Protein AF-A0A6C0E8L3-F1 (afdb_monomer_lite)

Sequence (109 aa):
MDIITRPLHCTDVKRETVYIKDNDTWEKDNEEKKKLNWAVNRIAQLNLNQIQQWQQEFPDSVKNNTPDNEKFTELALAALGGRDMEEIQRYNDKIMKNVLKEVILSREP

Secondary structure (DSSP, 8-state):
--GGGSSEEEEETTTTEEEEEETTEEEE--TT-HHHHHHHHHHHHHHHHHHHHHHHH-GGGGSTTSHHHHHHHHHHHHHHT-SSHHHHHHHHHHHHHHHHHHSB-----

Structure (mmCIF, N/CA/C/O backbone):
data_AF-A0A6C0E8L3-F1
#
_entry.id   AF-A0A6C0E8L3-F1
#
loop_
_atom_site.group_PDB
_atom_site.id
_atom_site.type_symbol
_atom_site.label_atom_id
_atom_site.label_alt_id
_atom_site.label_comp_id
_atom_site.label_asym_id
_atom_site.label_entity_id
_atom_site.label_seq_id
_atom_site.pdbx_PDB_ins_code
_atom_site.Cartn_x
_atom_site.Cartn_y
_atom_site.Cartn_z
_atom_site.occupancy
_atom_site.B_iso_or_equiv
_atom_site.auth_seq_id
_atom_site.auth_comp_id
_atom_site.auth_asym_id
_atom_site.auth_atom_id
_atom_site.pdbx_PDB_model_num
ATOM 1 N N . MET A 1 1 ? -22.835 4.965 -1.789 1.00 61.25 1 MET A N 1
ATOM 2 C CA . MET A 1 1 ? -22.586 3.914 -0.782 1.00 61.25 1 MET A CA 1
ATOM 3 C C . MET A 1 1 ? -22.431 4.606 0.552 1.00 61.25 1 MET A C 1
ATOM 5 O O . MET A 1 1 ? -21.521 5.423 0.688 1.00 61.25 1 MET A O 1
ATOM 9 N N . ASP A 1 2 ? -23.344 4.333 1.475 1.00 78.62 2 ASP A N 1
ATOM 10 C CA . ASP A 1 2 ? -23.384 4.988 2.783 1.00 78.62 2 ASP A CA 1
ATOM 11 C C . ASP A 1 2 ? -22.213 4.518 3.638 1.00 78.62 2 ASP A C 1
ATOM 13 O O . ASP A 1 2 ? -21.795 3.364 3.518 1.00 78.62 2 ASP A O 1
ATOM 17 N N . ILE A 1 3 ? -21.676 5.395 4.493 1.00 75.94 3 ILE A N 1
ATOM 18 C CA . ILE A 1 3 ? -20.481 5.091 5.299 1.00 75.94 3 ILE A CA 1
ATOM 19 C C . ILE A 1 3 ? -20.679 3.776 6.051 1.00 75.94 3 ILE A C 1
ATOM 21 O O . ILE A 1 3 ? -19.851 2.893 5.893 1.00 75.94 3 ILE A O 1
ATOM 25 N N . ILE A 1 4 ? -21.832 3.603 6.708 1.00 81.31 4 ILE A N 1
ATOM 26 C CA . ILE A 1 4 ? -22.206 2.414 7.493 1.00 81.31 4 ILE A CA 1
ATOM 27 C C . ILE A 1 4 ? -22.270 1.097 6.699 1.00 81.31 4 ILE A C 1
ATOM 29 O O . ILE A 1 4 ? -22.317 0.021 7.294 1.00 81.31 4 ILE A O 1
ATOM 33 N N . THR A 1 5 ? -22.307 1.167 5.365 1.00 85.31 5 THR A N 1
ATOM 34 C CA . THR A 1 5 ? -22.342 -0.011 4.481 1.00 85.31 5 THR A CA 1
ATOM 35 C C . THR A 1 5 ? -20.960 -0.412 3.971 1.00 85.31 5 THR A C 1
ATOM 37 O O . THR A 1 5 ? -20.817 -1.492 3.395 1.00 85.31 5 THR A O 1
ATOM 40 N N . ARG A 1 6 ? -19.935 0.432 4.158 1.00 89.81 6 ARG A N 1
ATOM 41 C CA . ARG A 1 6 ? -18.562 0.138 3.727 1.00 89.81 6 ARG A CA 1
ATOM 42 C C . ARG A 1 6 ? -17.990 -0.993 4.587 1.00 89.81 6 ARG A C 1
ATOM 44 O O . ARG A 1 6 ? -18.266 -1.036 5.775 1.00 89.81 6 ARG A O 1
ATOM 51 N N . PRO A 1 7 ? -17.153 -1.891 4.043 1.00 91.81 7 PRO A N 1
ATOM 52 C CA . PRO A 1 7 ? -16.578 -3.010 4.800 1.00 91.81 7 PRO A CA 1
ATOM 53 C C . PRO A 1 7 ? -15.411 -2.602 5.722 1.00 91.81 7 PRO A C 1
ATOM 55 O O . PRO A 1 7 ? -14.701 -3.459 6.241 1.00 91.81 7 PRO A O 1
ATOM 58 N N . LEU A 1 8 ? -15.186 -1.300 5.909 1.00 93.44 8 LEU A N 1
ATOM 59 C CA . LEU A 1 8 ? -14.107 -0.722 6.699 1.00 93.44 8 LEU A CA 1
ATOM 60 C C . LEU A 1 8 ? -14.654 0.504 7.426 1.00 93.44 8 LEU A C 1
ATOM 62 O O . LEU A 1 8 ? -15.173 1.408 6.773 1.00 93.44 8 LEU A O 1
ATOM 66 N N . HIS A 1 9 ? -14.494 0.548 8.746 1.00 93.31 9 HIS A N 1
ATOM 67 C CA . HIS A 1 9 ? -14.905 1.664 9.595 1.00 93.31 9 HIS A CA 1
ATOM 68 C C . HIS A 1 9 ? -13.784 2.082 10.544 1.00 93.31 9 HIS A C 1
ATOM 70 O O . HIS A 1 9 ? -13.016 1.252 11.028 1.00 93.31 9 HIS A O 1
ATOM 76 N N . CYS A 1 10 ? -13.740 3.369 10.876 1.00 92.81 10 CYS A N 1
ATOM 77 C CA . CYS A 1 10 ? -12.909 3.914 11.941 1.00 92.81 10 CYS A CA 1
ATOM 78 C C . CYS A 1 10 ? -13.796 4.542 13.020 1.00 92.81 10 CYS A C 1
ATOM 80 O O . CYS A 1 10 ? -14.704 5.309 12.714 1.00 92.81 10 CYS A O 1
ATOM 82 N N . THR A 1 11 ? -13.547 4.237 14.293 1.00 91.38 11 THR A N 1
ATOM 83 C CA . THR A 1 11 ? -14.318 4.818 15.414 1.00 91.38 11 THR A CA 1
ATOM 84 C C . THR A 1 11 ? -13.531 5.849 16.216 1.00 91.38 11 THR A C 1
ATOM 86 O O . THR A 1 11 ? -14.115 6.620 16.969 1.00 91.38 11 THR A O 1
ATOM 89 N N . ASP A 1 12 ? -12.205 5.848 16.088 1.00 88.62 12 ASP A N 1
ATOM 90 C CA . ASP A 1 12 ? -11.310 6.814 16.724 1.00 88.62 12 ASP A CA 1
ATOM 91 C C . ASP A 1 12 ? -10.074 6.988 15.839 1.00 88.62 12 ASP A C 1
ATOM 93 O O . ASP A 1 12 ? -9.211 6.112 15.791 1.00 88.62 12 ASP A O 1
ATOM 97 N N . VAL A 1 13 ? -9.991 8.118 15.133 1.00 87.56 13 VAL A N 1
ATOM 98 C CA . VAL A 1 13 ? -8.861 8.428 14.243 1.00 87.56 13 VAL A CA 1
ATOM 99 C C . VAL A 1 13 ? -7.582 8.713 15.033 1.00 87.56 13 VAL A C 1
ATOM 101 O O . VAL A 1 13 ? -6.501 8.403 14.547 1.00 87.56 13 VAL A O 1
ATOM 104 N N . LYS A 1 14 ? -7.668 9.251 16.261 1.00 86.25 14 LYS A N 1
ATOM 105 C CA . LYS A 1 14 ? -6.476 9.539 17.083 1.00 86.25 14 LYS A CA 1
ATOM 106 C C . LYS A 1 14 ? -5.802 8.258 17.558 1.00 86.25 14 LYS A C 1
ATOM 108 O O . LYS A 1 14 ? -4.583 8.218 17.670 1.00 86.25 14 LYS A O 1
ATOM 113 N N . ARG A 1 15 ? -6.602 7.233 17.859 1.00 88.00 15 ARG A N 1
ATOM 114 C CA . ARG A 1 15 ? -6.129 5.896 18.253 1.00 88.00 15 ARG A CA 1
ATOM 115 C C . ARG A 1 15 ? -6.090 4.909 17.090 1.00 88.00 15 ARG A C 1
ATOM 117 O O . ARG A 1 15 ? -5.864 3.727 17.324 1.00 88.00 15 ARG A O 1
ATOM 124 N N . GLU A 1 16 ? -6.385 5.377 15.878 1.00 89.94 16 GLU A N 1
ATOM 125 C CA . GLU A 1 16 ? -6.490 4.578 14.655 1.00 89.94 16 GLU A CA 1
ATOM 126 C C . GLU A 1 16 ? -7.265 3.265 14.864 1.00 89.94 16 GLU A C 1
ATOM 128 O O . GLU A 1 16 ? -6.848 2.187 14.443 1.00 89.94 16 GLU A O 1
ATOM 133 N N . THR A 1 17 ? -8.392 3.347 15.577 1.00 92.19 17 THR A N 1
ATOM 134 C CA . THR A 1 17 ? -9.227 2.182 15.876 1.00 92.19 17 THR A CA 1
ATOM 135 C C . THR A 1 17 ? -10.069 1.839 14.657 1.00 92.19 17 THR A C 1
ATOM 137 O O . THR A 1 17 ? -10.990 2.583 14.307 1.00 92.19 17 THR A O 1
ATOM 140 N N . VAL A 1 18 ? -9.737 0.711 14.032 1.00 94.19 18 VAL A N 1
ATOM 141 C CA . VAL A 1 18 ? -10.318 0.235 12.775 1.00 94.19 18 VAL A CA 1
ATOM 142 C C . VAL A 1 18 ? -11.112 -1.044 13.000 1.00 94.19 18 VAL A C 1
ATOM 144 O O . VAL A 1 18 ? -10.672 -1.939 13.720 1.00 94.19 18 VAL A O 1
ATOM 147 N N . TYR A 1 19 ? -12.262 -1.132 12.340 1.00 94.50 19 TYR A N 1
ATOM 148 C CA . TYR A 1 19 ? -13.060 -2.342 12.217 1.00 94.50 19 TYR A CA 1
ATOM 149 C C . TYR A 1 19 ? -13.188 -2.719 10.745 1.00 94.50 19 TYR A C 1
ATOM 151 O O . TYR A 1 19 ? -13.436 -1.858 9.898 1.00 94.50 19 TYR A O 1
ATOM 159 N N . ILE A 1 20 ? -13.029 -4.004 10.447 1.00 93.94 20 ILE A N 1
ATOM 160 C CA . ILE A 1 20 ? -13.134 -4.571 9.102 1.00 93.94 20 ILE A CA 1
ATOM 161 C C . ILE A 1 20 ? -14.229 -5.630 9.128 1.00 93.94 20 ILE A C 1
ATOM 163 O O . ILE A 1 20 ? -14.280 -6.449 10.048 1.00 93.94 20 ILE A O 1
ATOM 167 N N . LYS 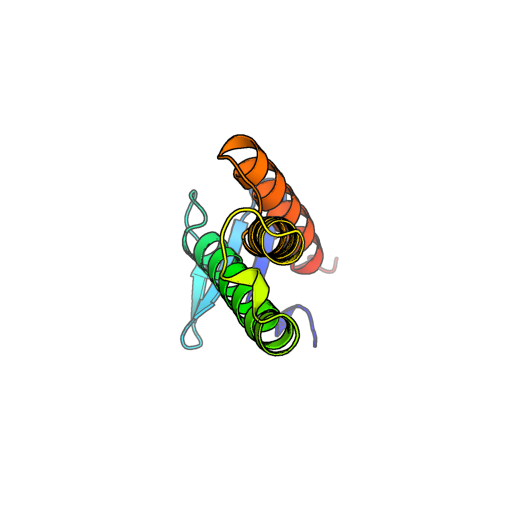A 1 21 ? -15.117 -5.591 8.135 1.00 93.19 21 LYS A N 1
ATOM 168 C CA . LYS A 1 21 ? -16.168 -6.589 7.960 1.00 93.19 21 LYS A CA 1
ATOM 169 C C . LYS A 1 21 ? -15.619 -7.756 7.138 1.00 93.19 21 LYS A C 1
ATOM 171 O O . LYS A 1 21 ? -15.241 -7.567 5.985 1.00 93.19 21 LYS A O 1
ATOM 176 N N . ASP A 1 22 ? -15.599 -8.943 7.728 1.00 88.25 22 ASP A N 1
ATOM 177 C CA . ASP A 1 22 ? -15.106 -10.189 7.137 1.00 88.25 22 ASP A CA 1
ATOM 178 C C . ASP A 1 22 ? -16.121 -11.307 7.417 1.00 88.25 22 ASP A C 1
ATOM 180 O O . ASP A 1 22 ? -16.577 -11.458 8.549 1.00 88.25 22 ASP A O 1
ATOM 184 N N . ASN A 1 23 ? -16.546 -12.041 6.383 1.00 89.44 23 ASN A N 1
ATOM 185 C CA . ASN A 1 23 ? -17.606 -13.063 6.469 1.00 89.44 23 ASN A CA 1
ATOM 186 C C . ASN A 1 23 ? -18.843 -12.610 7.273 1.00 89.44 23 ASN A C 1
ATOM 188 O O . ASN A 1 23 ? -19.262 -13.245 8.239 1.00 89.44 23 ASN A O 1
ATOM 192 N N . ASP A 1 24 ? -19.386 -11.450 6.902 1.00 87.88 24 ASP A N 1
ATOM 193 C CA . ASP A 1 24 ? -20.516 -10.788 7.566 1.00 87.88 24 ASP A CA 1
ATOM 194 C C . ASP A 1 24 ? -20.339 -10.405 9.044 1.00 87.88 24 ASP A C 1
ATOM 196 O O . ASP A 1 24 ? -21.263 -9.875 9.664 1.00 87.88 24 ASP A O 1
ATOM 200 N N . THR A 1 25 ? -19.127 -10.543 9.576 1.00 92.50 25 THR A N 1
ATOM 201 C CA . THR A 1 25 ? -18.790 -10.241 10.967 1.00 92.50 25 THR A CA 1
ATOM 202 C C . THR A 1 25 ? -17.842 -9.050 11.037 1.00 92.50 25 THR A C 1
ATOM 204 O O . THR A 1 25 ? -16.917 -8.915 10.241 1.00 92.50 25 THR A O 1
ATOM 207 N N . TRP A 1 26 ? -18.078 -8.148 11.988 1.00 93.75 26 TRP A N 1
ATOM 208 C CA . TRP A 1 26 ? -17.169 -7.041 12.265 1.00 93.75 26 TRP A CA 1
ATOM 209 C C . TRP A 1 26 ? -16.069 -7.478 13.219 1.00 93.75 26 TRP A C 1
ATOM 211 O O . TRP A 1 26 ? -16.343 -7.920 14.333 1.00 93.75 26 TRP A O 1
ATOM 221 N N . GLU A 1 27 ? -14.826 -7.269 12.811 1.00 94.62 27 GLU A N 1
ATOM 222 C CA . GLU A 1 27 ? -13.658 -7.538 13.637 1.00 94.62 27 GLU A CA 1
ATOM 223 C C . GLU A 1 27 ? -12.829 -6.271 13.803 1.00 94.62 27 GLU A C 1
ATOM 225 O O . GLU A 1 27 ? -12.598 -5.526 12.849 1.00 94.62 27 GLU A O 1
ATOM 230 N N . LYS A 1 28 ? -12.373 -6.024 15.031 1.00 95.00 28 LYS A N 1
ATOM 231 C CA . LYS A 1 28 ? -11.413 -4.958 15.307 1.00 95.00 28 LYS A CA 1
ATOM 232 C C . LYS A 1 28 ? -10.044 -5.385 14.774 1.00 95.00 28 LYS A C 1
ATOM 234 O O . LYS A 1 28 ? -9.584 -6.478 15.101 1.00 95.00 28 LYS A O 1
ATOM 239 N N . ASP A 1 29 ? -9.392 -4.530 13.991 1.00 94.88 29 ASP A N 1
ATOM 240 C CA . ASP A 1 29 ? -8.015 -4.789 13.562 1.00 94.88 29 ASP A CA 1
ATOM 241 C C . ASP A 1 29 ? -7.051 -4.693 14.760 1.00 94.88 29 ASP A C 1
ATOM 243 O O . ASP A 1 29 ? -7.351 -4.068 15.786 1.00 94.88 29 ASP A O 1
ATOM 247 N N . ASN A 1 30 ? -5.895 -5.341 14.655 1.00 93.50 30 ASN A N 1
ATOM 248 C CA . ASN A 1 30 ? -4.905 -5.340 15.729 1.00 93.50 30 ASN A CA 1
ATOM 249 C C . ASN A 1 30 ? -4.070 -4.045 15.746 1.00 93.50 30 ASN A C 1
ATOM 251 O O . ASN A 1 30 ? -4.185 -3.195 14.865 1.00 93.50 30 ASN A O 1
ATOM 255 N N . GLU A 1 31 ? -3.213 -3.885 16.758 1.00 89.44 31 GLU A N 1
ATOM 256 C CA . GLU A 1 31 ? -2.371 -2.685 16.908 1.00 89.44 31 GLU A CA 1
ATOM 257 C C . GLU A 1 31 ? -1.430 -2.472 15.709 1.00 89.44 31 GLU A C 1
ATOM 259 O O . GLU A 1 31 ? -1.228 -1.340 15.266 1.00 89.44 31 GLU A O 1
ATOM 264 N N . GLU A 1 32 ? -0.942 -3.573 15.128 1.00 89.00 32 GLU A N 1
ATOM 265 C CA . GLU A 1 32 ? -0.114 -3.613 13.913 1.00 89.00 32 GLU A CA 1
ATOM 266 C C . GLU A 1 32 ? -0.916 -3.431 12.608 1.00 89.00 32 GLU A C 1
ATOM 268 O O . GLU A 1 32 ? -0.335 -3.424 11.522 1.00 89.00 32 GLU A O 1
ATOM 273 N N . LYS A 1 33 ? -2.246 -3.306 12.691 1.00 90.88 33 LYS A N 1
ATOM 274 C CA . LYS A 1 33 ? -3.178 -3.126 11.567 1.00 90.88 33 LYS A CA 1
ATOM 275 C C . LYS A 1 33 ? -2.992 -4.148 10.447 1.00 90.88 33 LYS A C 1
ATOM 277 O O . LYS A 1 33 ? -2.960 -3.806 9.262 1.00 90.88 33 LYS A O 1
ATOM 282 N N . LYS A 1 34 ? -2.799 -5.419 10.814 1.00 91.50 34 LYS A N 1
ATOM 283 C CA . LYS A 1 34 ? -2.438 -6.489 9.868 1.00 91.50 34 LYS A CA 1
ATOM 284 C C . LYS A 1 34 ? -3.449 -6.625 8.735 1.00 91.50 34 LYS A C 1
ATOM 286 O O . LYS A 1 34 ? -3.034 -6.793 7.589 1.00 91.50 34 LYS A O 1
ATOM 291 N N . LYS A 1 35 ? -4.751 -6.557 9.030 1.00 92.38 35 LYS A N 1
ATOM 292 C CA . LYS A 1 35 ? -5.789 -6.739 8.005 1.00 92.38 35 LYS A CA 1
ATOM 293 C C . LYS A 1 35 ? -5.848 -5.545 7.053 1.00 92.38 35 LYS A C 1
ATOM 295 O O . LYS A 1 35 ? -5.935 -5.737 5.840 1.00 92.38 35 LYS A O 1
ATOM 300 N N . LEU A 1 36 ? -5.738 -4.325 7.573 1.00 91.88 36 LEU A N 1
ATOM 301 C CA . LEU A 1 36 ? -5.710 -3.130 6.736 1.00 91.88 36 LEU A CA 1
ATOM 302 C C . LEU A 1 36 ? -4.444 -3.061 5.870 1.00 91.88 36 LEU A C 1
ATOM 304 O O . LEU A 1 36 ? -4.546 -2.830 4.667 1.00 91.88 36 LEU A O 1
ATOM 308 N N . ASN A 1 37 ? -3.273 -3.358 6.438 1.00 91.00 37 ASN A N 1
ATOM 309 C CA . ASN A 1 37 ? -2.016 -3.435 5.687 1.00 91.00 37 ASN A CA 1
ATOM 310 C C . ASN A 1 37 ? -2.073 -4.505 4.588 1.00 91.00 37 ASN A C 1
ATOM 312 O O . ASN A 1 37 ? -1.614 -4.279 3.468 1.00 91.00 37 ASN A O 1
ATOM 316 N N . TRP A 1 38 ? -2.693 -5.654 4.868 1.00 92.12 38 TRP A N 1
ATOM 317 C CA . TRP A 1 38 ? -2.943 -6.673 3.851 1.00 92.12 38 TRP A CA 1
ATOM 318 C C . TRP A 1 38 ? -3.827 -6.148 2.712 1.00 92.12 38 TRP A C 1
ATOM 320 O O . TRP A 1 38 ?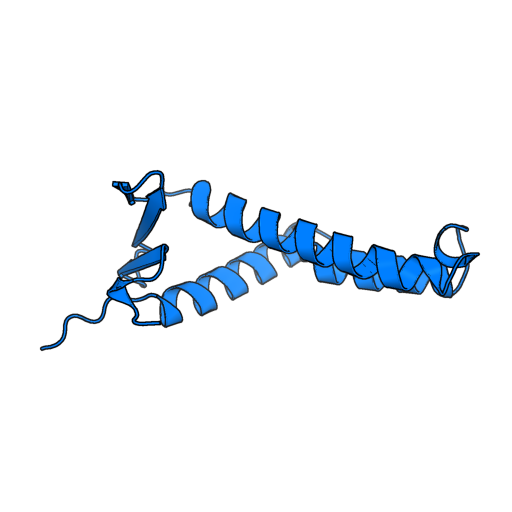 -3.503 -6.363 1.544 1.00 92.12 38 TRP A O 1
ATOM 330 N N . ALA A 1 39 ? -4.902 -5.417 3.026 1.00 92.56 39 ALA A N 1
ATOM 331 C CA . ALA A 1 39 ? -5.784 -4.835 2.017 1.00 92.56 39 ALA A CA 1
ATOM 332 C C . ALA A 1 39 ? -5.056 -3.793 1.149 1.00 92.56 39 ALA A C 1
ATOM 334 O O . ALA A 1 39 ? -5.172 -3.837 -0.075 1.00 92.56 39 ALA A O 1
ATOM 335 N N . VAL A 1 40 ? -4.252 -2.910 1.754 1.00 92.69 40 VAL A N 1
ATOM 336 C CA . VAL A 1 40 ? -3.421 -1.932 1.025 1.00 92.69 40 VAL A CA 1
ATOM 337 C C . VAL A 1 40 ? -2.453 -2.646 0.078 1.00 92.69 40 VAL A C 1
ATOM 339 O O . VAL A 1 40 ? -2.428 -2.345 -1.117 1.00 92.69 40 VAL A O 1
ATOM 342 N N . ASN A 1 41 ? -1.738 -3.662 0.570 1.00 92.88 41 ASN A N 1
ATOM 343 C CA . ASN A 1 41 ? -0.834 -4.468 -0.252 1.00 92.88 41 ASN A CA 1
ATOM 344 C C . ASN A 1 41 ? -1.572 -5.188 -1.385 1.00 92.88 41 ASN A C 1
ATOM 346 O O . ASN A 1 41 ? -1.065 -5.275 -2.503 1.00 92.88 41 ASN A O 1
ATOM 350 N N . ARG A 1 42 ? -2.792 -5.679 -1.138 1.00 94.94 42 ARG A N 1
ATOM 351 C CA . ARG A 1 42 ? -3.610 -6.310 -2.177 1.00 94.94 42 ARG A CA 1
ATOM 352 C C . ARG A 1 42 ? -3.954 -5.328 -3.295 1.00 94.94 42 ARG A C 1
ATOM 354 O O . ARG A 1 42 ? -3.861 -5.709 -4.461 1.00 94.94 42 ARG A O 1
ATOM 361 N N . ILE A 1 43 ? -4.308 -4.086 -2.963 1.00 94.69 43 ILE A N 1
ATOM 362 C CA . ILE A 1 43 ? -4.548 -3.032 -3.959 1.00 94.69 43 ILE A CA 1
ATOM 363 C C . ILE A 1 43 ? -3.266 -2.704 -4.734 1.00 94.69 43 ILE A C 1
ATOM 365 O O . ILE A 1 43 ? -3.318 -2.607 -5.957 1.00 94.69 43 ILE A O 1
ATOM 369 N N . ALA A 1 44 ? -2.111 -2.623 -4.070 1.00 94.50 44 ALA A N 1
ATOM 370 C CA . ALA A 1 44 ? -0.825 -2.396 -4.735 1.00 94.50 44 ALA A CA 1
ATOM 371 C C . ALA A 1 44 ? -0.503 -3.484 -5.784 1.00 94.50 44 ALA A C 1
ATOM 373 O O . ALA A 1 44 ? -0.110 -3.179 -6.910 1.00 94.50 44 ALA A O 1
ATOM 374 N N . GLN A 1 45 ? -0.768 -4.757 -5.467 1.00 95.12 45 GLN A N 1
ATOM 375 C CA . GLN A 1 45 ? -0.623 -5.859 -6.430 1.00 95.12 45 GLN A CA 1
ATOM 376 C C . GLN A 1 45 ? -1.601 -5.745 -7.610 1.00 95.12 45 GLN A C 1
ATOM 378 O O . GLN A 1 45 ? -1.234 -6.016 -8.752 1.00 95.12 45 GLN A O 1
ATOM 383 N N . LEU A 1 46 ? -2.844 -5.315 -7.365 1.00 95.69 46 LEU A N 1
ATOM 384 C CA . LEU A 1 46 ? -3.809 -5.067 -8.442 1.00 95.69 46 LEU A CA 1
ATOM 385 C C . LEU A 1 46 ? -3.382 -3.891 -9.333 1.00 95.69 46 LEU A C 1
ATOM 387 O O . LEU A 1 46 ? -3.582 -3.948 -10.544 1.00 95.69 46 LEU A O 1
ATOM 391 N N . ASN A 1 47 ? -2.752 -2.860 -8.767 1.00 94.75 47 ASN A N 1
ATOM 392 C CA . ASN A 1 47 ? -2.167 -1.763 -9.537 1.00 94.75 47 ASN A CA 1
ATOM 393 C C . ASN A 1 47 ? -1.014 -2.251 -10.421 1.00 94.75 47 ASN A C 1
ATOM 395 O O . ASN A 1 47 ? -0.969 -1.901 -11.597 1.00 94.75 47 ASN A O 1
ATOM 399 N N . LEU A 1 48 ? -0.133 -3.111 -9.901 1.00 94.56 48 LEU A N 1
ATOM 400 C CA . LEU A 1 48 ? 0.939 -3.704 -10.701 1.00 94.56 48 LEU A CA 1
ATOM 401 C C . LEU A 1 48 ? 0.385 -4.536 -11.867 1.00 94.56 48 LEU A C 1
ATOM 403 O O . LEU A 1 48 ? 0.878 -4.433 -12.988 1.00 94.56 48 LEU A O 1
ATOM 407 N N . ASN A 1 49 ? -0.675 -5.314 -11.635 1.00 93.81 49 ASN A N 1
ATOM 408 C CA . ASN A 1 49 ? -1.313 -6.100 -12.694 1.00 93.81 49 ASN A CA 1
ATOM 409 C C . ASN A 1 49 ? -1.864 -5.224 -13.830 1.00 93.81 49 ASN A C 1
ATOM 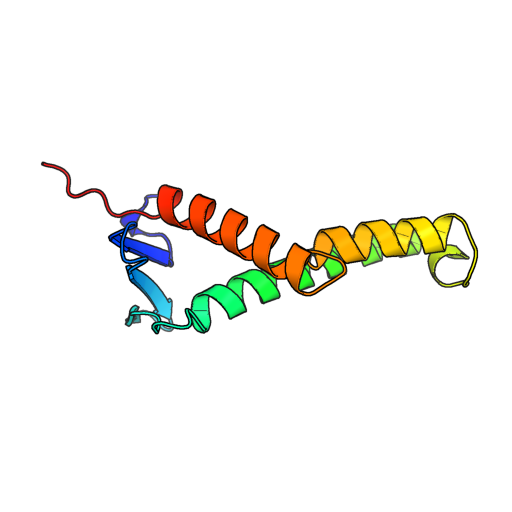411 O O . ASN A 1 49 ? -1.842 -5.645 -14.982 1.00 93.81 49 ASN A O 1
ATOM 415 N N . GLN A 1 50 ? -2.317 -4.000 -13.542 1.00 92.75 50 GLN A N 1
ATOM 416 C CA . GLN A 1 50 ? -2.762 -3.071 -14.588 1.00 92.75 50 GLN A CA 1
ATOM 417 C C . GLN A 1 50 ? -1.604 -2.632 -15.502 1.00 92.75 50 GLN A C 1
ATOM 419 O O . GLN A 1 50 ? -1.813 -2.438 -16.697 1.00 92.75 50 GLN A O 1
ATOM 424 N N . ILE A 1 51 ? -0.370 -2.565 -14.989 1.00 93.75 51 ILE A N 1
ATOM 425 C CA . ILE A 1 51 ? 0.825 -2.227 -15.786 1.00 93.75 51 ILE A CA 1
ATOM 426 C C . ILE A 1 51 ? 1.146 -3.331 -16.807 1.00 93.75 51 ILE A C 1
ATOM 428 O O . ILE A 1 51 ? 1.723 -3.049 -17.855 1.00 93.75 51 ILE A O 1
ATOM 432 N N . GLN A 1 52 ? 0.727 -4.578 -16.572 1.00 87.88 52 GLN A N 1
ATOM 433 C CA . GLN A 1 52 ? 0.958 -5.672 -17.525 1.00 87.88 52 GLN A CA 1
ATOM 434 C C . GLN A 1 52 ? 0.312 -5.409 -18.890 1.00 87.88 52 GLN A C 1
ATOM 436 O O . GLN A 1 52 ? 0.845 -5.851 -19.902 1.00 87.88 52 GLN A O 1
ATOM 441 N N . GLN A 1 53 ? -0.809 -4.680 -18.937 1.00 90.31 53 GLN A N 1
ATOM 442 C CA . GLN A 1 53 ? -1.430 -4.282 -20.205 1.00 90.31 53 GLN A CA 1
ATOM 443 C C . GLN A 1 53 ? -0.520 -3.327 -20.979 1.00 90.31 53 GLN A C 1
ATOM 445 O O . GLN A 1 53 ? -0.267 -3.543 -22.159 1.00 90.31 53 GLN A O 1
ATOM 450 N N . TRP A 1 54 ? 0.060 -2.344 -20.286 1.00 93.44 54 TRP A N 1
ATOM 451 C CA . TRP A 1 54 ? 1.050 -1.441 -20.868 1.00 93.44 54 TRP A CA 1
ATOM 452 C C . TRP A 1 54 ? 2.277 -2.209 -21.391 1.00 93.44 54 TRP A C 1
ATOM 454 O O . TRP A 1 54 ? 2.716 -1.968 -22.508 1.00 93.44 54 TRP A O 1
ATOM 464 N N . GLN A 1 55 ? 2.784 -3.216 -20.670 1.00 92.19 55 GLN A N 1
ATOM 465 C CA . GLN A 1 55 ? 3.932 -4.012 -21.143 1.00 92.19 55 GLN A CA 1
ATOM 466 C C . GLN A 1 55 ? 3.684 -4.754 -22.468 1.00 92.19 55 GLN A C 1
ATOM 468 O O . GLN A 1 55 ? 4.643 -5.037 -23.184 1.00 92.19 55 GLN A O 1
ATOM 473 N N . GLN A 1 56 ? 2.431 -5.074 -22.810 1.00 92.75 56 GLN A N 1
ATOM 474 C CA . GLN A 1 56 ? 2.105 -5.715 -24.092 1.00 92.75 56 GLN A CA 1
ATOM 475 C C . GLN A 1 56 ? 2.315 -4.767 -25.279 1.00 92.75 56 GLN A C 1
ATOM 477 O O . GLN A 1 56 ? 2.678 -5.219 -26.363 1.00 92.75 56 GLN A O 1
ATOM 482 N N . GLU A 1 57 ? 2.118 -3.464 -25.071 1.00 95.38 57 GLU A N 1
ATOM 483 C CA . GLU A 1 57 ? 2.354 -2.424 -26.078 1.00 95.38 57 GLU A CA 1
ATOM 484 C C . GLU A 1 57 ? 3.844 -2.050 -26.185 1.00 95.38 57 GLU A C 1
ATOM 486 O O . GLU A 1 57 ? 4.296 -1.620 -27.245 1.00 95.38 57 GLU A O 1
ATOM 491 N N . PHE A 1 58 ? 4.619 -2.273 -25.117 1.00 95.38 58 PHE A N 1
ATOM 492 C CA . PHE A 1 58 ? 6.044 -1.939 -25.011 1.00 95.38 58 PHE A CA 1
ATOM 493 C C . PHE A 1 58 ? 6.886 -3.194 -24.716 1.00 95.38 58 PHE A C 1
ATOM 495 O O . PHE A 1 58 ? 7.364 -3.378 -23.590 1.00 95.38 58 PHE A O 1
ATOM 502 N N . PRO A 1 59 ? 7.096 -4.089 -25.702 1.00 93.81 59 PRO A N 1
ATOM 503 C CA . PRO A 1 59 ? 7.764 -5.373 -25.481 1.00 93.81 59 PRO A CA 1
ATOM 504 C C . PRO A 1 59 ? 9.239 -5.236 -25.082 1.00 93.81 59 PRO A C 1
ATOM 506 O O . PRO A 1 59 ? 9.794 -6.156 -24.487 1.00 93.81 59 PRO A O 1
ATOM 509 N N . ASP A 1 60 ? 9.883 -4.098 -25.354 1.00 96.56 60 ASP A N 1
ATOM 510 C CA . ASP A 1 60 ? 11.258 -3.831 -24.919 1.00 96.56 60 ASP A CA 1
ATOM 511 C C . ASP A 1 60 ? 11.361 -3.522 -23.417 1.00 96.56 60 ASP A C 1
ATOM 513 O O . ASP A 1 60 ? 12.466 -3.538 -22.871 1.00 96.56 60 ASP A O 1
ATOM 517 N N . SER A 1 61 ? 10.230 -3.352 -22.719 1.00 95.75 61 SER A N 1
ATOM 518 C CA . SER A 1 61 ? 10.181 -3.151 -21.264 1.00 95.75 61 SER A CA 1
ATOM 519 C C . SER A 1 61 ? 10.723 -4.330 -20.450 1.00 95.75 61 SER A C 1
ATOM 521 O O . SER A 1 61 ? 11.115 -4.153 -19.296 1.00 95.75 61 SER A O 1
ATOM 523 N N . VAL A 1 62 ? 10.791 -5.530 -21.037 1.00 93.69 62 VAL A N 1
ATOM 524 C CA . VAL A 1 62 ? 11.371 -6.726 -20.395 1.00 93.69 62 VAL A CA 1
ATOM 525 C C . VAL A 1 62 ? 12.882 -6.848 -20.613 1.00 93.69 62 VAL A C 1
ATOM 527 O O . VAL A 1 62 ? 13.530 -7.687 -19.988 1.00 93.69 62 VAL A O 1
ATOM 530 N N . LYS A 1 63 ? 13.453 -6.047 -21.520 1.00 95.81 63 LYS A N 1
ATOM 531 C CA . LYS A 1 63 ? 14.887 -6.053 -21.818 1.00 95.81 63 LYS A CA 1
ATOM 532 C C . LYS A 1 63 ? 15.582 -5.051 -20.908 1.00 95.81 63 LYS A C 1
ATOM 534 O O . LYS A 1 63 ? 15.246 -3.876 -20.911 1.00 95.81 63 LYS A O 1
ATOM 539 N N . ASN A 1 64 ? 16.579 -5.502 -20.157 1.00 93.88 64 ASN A N 1
ATOM 540 C CA . ASN A 1 64 ? 17.332 -4.620 -19.267 1.00 93.88 64 ASN A CA 1
ATOM 541 C C . ASN A 1 64 ? 18.004 -3.472 -20.038 1.00 93.88 64 ASN A C 1
ATOM 543 O O . ASN A 1 64 ? 18.487 -3.672 -21.155 1.00 93.88 64 ASN A O 1
ATOM 547 N N . ASN A 1 65 ? 18.120 -2.311 -19.386 1.00 94.25 65 ASN A N 1
ATOM 548 C CA . ASN A 1 65 ? 18.798 -1.114 -19.904 1.00 94.25 65 ASN A CA 1
ATOM 549 C C . ASN A 1 65 ? 18.163 -0.527 -21.180 1.00 94.25 65 ASN A C 1
ATOM 551 O O . ASN A 1 65 ? 18.861 0.048 -22.017 1.00 94.25 65 ASN A O 1
ATOM 555 N N . THR A 1 66 ? 16.850 -0.683 -21.350 1.00 96.94 66 THR A N 1
ATOM 556 C CA . THR A 1 66 ? 16.070 0.048 -22.357 1.00 96.94 66 THR A CA 1
ATOM 557 C C . THR A 1 66 ? 15.275 1.176 -21.689 1.00 96.94 66 THR A C 1
ATOM 559 O O . THR A 1 66 ? 14.909 1.048 -20.517 1.00 96.94 66 THR A O 1
ATOM 562 N N . PRO A 1 67 ? 14.931 2.253 -22.420 1.00 96.62 67 PRO A N 1
ATOM 563 C CA . PRO A 1 67 ? 14.041 3.294 -21.901 1.00 96.62 67 PRO A CA 1
ATOM 564 C C . PRO A 1 67 ? 12.687 2.743 -21.424 1.00 96.62 67 PRO A C 1
ATOM 566 O O . PRO A 1 67 ? 12.153 3.184 -20.408 1.00 96.62 67 PRO A O 1
ATOM 569 N N . ASP A 1 68 ? 12.154 1.731 -22.112 1.00 96.50 68 ASP A N 1
ATOM 570 C CA . ASP A 1 68 ? 10.896 1.080 -21.737 1.00 96.50 68 ASP A CA 1
ATOM 571 C C . ASP A 1 68 ? 11.027 0.291 -20.426 1.00 96.50 68 ASP A C 1
ATOM 573 O O . ASP A 1 68 ? 10.089 0.237 -19.630 1.00 96.50 68 ASP A O 1
ATOM 577 N N . ASN A 1 69 ? 12.187 -0.317 -20.164 1.00 96.38 69 ASN A N 1
ATOM 578 C CA . ASN A 1 69 ? 12.445 -1.041 -18.920 1.00 96.38 69 ASN A CA 1
ATOM 579 C C . ASN A 1 69 ? 12.647 -0.095 -17.734 1.00 96.38 69 ASN A C 1
ATOM 581 O O . ASN A 1 69 ? 12.122 -0.346 -16.643 1.00 96.38 69 ASN A O 1
ATOM 585 N N . GLU A 1 70 ? 13.341 1.021 -17.952 1.00 95.88 70 GLU A N 1
ATOM 586 C CA . GLU A 1 70 ? 13.422 2.106 -16.972 1.00 95.88 70 GLU A CA 1
ATOM 587 C C . GLU A 1 70 ? 12.018 2.622 -16.648 1.00 95.88 70 GLU A C 1
ATOM 589 O O . GLU A 1 70 ? 11.639 2.705 -15.475 1.00 95.88 70 GLU A O 1
ATOM 594 N N . LYS A 1 71 ? 11.190 2.846 -17.678 1.00 95.94 71 LYS A N 1
ATOM 595 C CA . LYS A 1 71 ? 9.818 3.310 -17.483 1.00 95.94 71 LYS A CA 1
ATOM 596 C C . LYS A 1 71 ? 8.946 2.299 -16.747 1.00 95.94 71 LYS A C 1
ATOM 598 O O . LYS A 1 71 ? 8.193 2.678 -15.849 1.00 95.94 71 LYS A O 1
ATOM 603 N N . PHE A 1 72 ? 9.059 1.018 -17.089 1.00 95.75 72 PHE A N 1
ATOM 604 C CA . PHE A 1 72 ? 8.372 -0.052 -16.373 1.00 95.75 72 PHE A CA 1
ATOM 605 C C . PHE A 1 72 ? 8.752 -0.065 -14.894 1.00 95.75 72 PHE A C 1
ATOM 607 O O . PHE A 1 72 ? 7.877 -0.170 -14.036 1.00 95.75 72 PHE A O 1
ATOM 614 N N . THR A 1 73 ? 10.043 0.084 -14.596 1.00 94.12 73 THR A N 1
ATOM 615 C CA . THR A 1 73 ? 10.549 0.103 -13.222 1.00 94.12 73 THR A CA 1
ATOM 616 C C . THR A 1 73 ? 9.946 1.264 -12.435 1.00 94.12 73 THR A C 1
ATOM 618 O O . THR A 1 73 ? 9.450 1.049 -11.331 1.00 94.12 73 THR A O 1
ATOM 621 N N . GLU A 1 74 ? 9.899 2.473 -13.004 1.00 93.81 74 GLU A N 1
ATOM 622 C CA . GLU A 1 74 ? 9.230 3.621 -12.374 1.00 93.81 74 GLU A CA 1
ATOM 623 C C . GLU A 1 74 ? 7.749 3.346 -12.076 1.00 93.81 74 GLU A C 1
ATOM 625 O O . GLU A 1 74 ? 7.276 3.600 -10.966 1.00 93.81 74 GLU A O 1
ATOM 630 N N . LEU A 1 75 ? 7.014 2.815 -13.060 1.00 94.25 75 LEU A N 1
ATOM 631 C CA . LEU A 1 75 ? 5.589 2.511 -12.921 1.00 94.25 75 LEU A CA 1
ATOM 632 C C . LEU A 1 75 ? 5.353 1.434 -11.855 1.00 94.25 75 LEU A C 1
ATOM 634 O O . LEU A 1 75 ? 4.467 1.585 -11.013 1.00 94.25 75 LEU A O 1
ATOM 638 N N . ALA A 1 76 ? 6.156 0.370 -11.863 1.00 94.19 76 ALA A N 1
ATOM 639 C CA . ALA A 1 76 ? 6.057 -0.723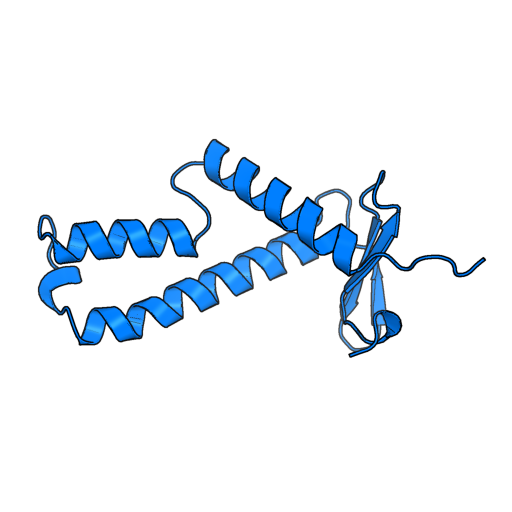 -10.906 1.00 94.19 76 ALA A CA 1
ATOM 640 C C . ALA A 1 76 ? 6.339 -0.242 -9.476 1.00 94.19 76 ALA A C 1
ATOM 642 O O . ALA A 1 76 ? 5.579 -0.568 -8.565 1.00 94.19 76 ALA A O 1
ATOM 643 N N . LEU A 1 77 ? 7.370 0.586 -9.281 1.00 93.56 77 LEU A N 1
ATOM 644 C CA . LEU A 1 77 ? 7.679 1.191 -7.982 1.00 93.56 77 LEU A CA 1
ATOM 645 C C . LEU A 1 77 ? 6.536 2.082 -7.481 1.00 93.56 77 LEU A C 1
ATOM 647 O O . LEU A 1 77 ? 6.158 2.003 -6.310 1.00 93.56 77 LEU A O 1
ATOM 651 N N . ALA A 1 78 ? 5.938 2.886 -8.364 1.00 91.50 78 ALA A N 1
ATOM 652 C CA . ALA A 1 78 ? 4.786 3.713 -8.018 1.00 91.50 78 ALA A CA 1
ATOM 653 C C . ALA A 1 78 ? 3.552 2.869 -7.645 1.00 91.50 78 ALA A C 1
ATOM 655 O O . ALA A 1 78 ? 2.851 3.195 -6.687 1.00 91.50 78 ALA A O 1
ATOM 656 N N . ALA A 1 79 ? 3.297 1.772 -8.364 1.00 93.50 79 ALA A N 1
ATOM 657 C CA . ALA A 1 79 ? 2.177 0.872 -8.088 1.00 93.50 79 ALA A CA 1
ATOM 658 C C . ALA A 1 79 ? 2.345 0.085 -6.780 1.00 93.50 79 ALA A C 1
ATOM 660 O O . ALA A 1 79 ? 1.358 -0.143 -6.079 1.00 93.50 79 ALA A O 1
ATOM 661 N N . LEU A 1 80 ? 3.579 -0.316 -6.459 1.00 93.12 80 LEU A N 1
ATOM 662 C CA . LEU A 1 80 ? 3.911 -1.120 -5.282 1.00 93.12 80 LEU A CA 1
ATOM 663 C C . LEU A 1 80 ? 4.127 -0.302 -4.005 1.00 93.12 80 LEU A C 1
ATOM 665 O O . LEU A 1 80 ? 4.202 -0.883 -2.926 1.00 93.12 80 LEU A O 1
ATOM 669 N N . GLY A 1 81 ? 4.164 1.027 -4.110 1.00 89.88 81 GLY A N 1
ATOM 670 C CA . GLY A 1 81 ? 4.213 1.906 -2.948 1.00 89.88 81 GLY A CA 1
ATOM 671 C C . GLY A 1 81 ? 5.622 2.263 -2.488 1.00 89.88 81 GLY A C 1
ATOM 672 O O . GLY A 1 81 ? 5.807 2.481 -1.299 1.00 89.88 81 GLY A O 1
ATOM 673 N N . GLY A 1 82 ? 6.586 2.395 -3.400 1.00 90.69 82 GLY A N 1
ATOM 674 C CA . GLY A 1 82 ? 7.899 2.984 -3.112 1.00 90.69 82 GLY A CA 1
ATOM 675 C C . GLY A 1 82 ? 9.080 2.049 -3.359 1.00 90.69 82 GLY A C 1
ATOM 676 O O . GLY A 1 82 ? 8.921 0.853 -3.603 1.00 90.69 82 GLY A O 1
ATOM 677 N N . ARG A 1 83 ? 10.285 2.624 -3.334 1.00 88.81 83 ARG A N 1
ATOM 678 C CA . ARG A 1 83 ? 11.549 1.939 -3.649 1.00 88.81 83 ARG A CA 1
ATOM 679 C C . ARG A 1 83 ? 12.225 1.304 -2.443 1.00 88.81 83 ARG A C 1
ATOM 681 O O . ARG A 1 83 ? 12.855 0.257 -2.579 1.00 88.81 83 ARG A O 1
ATOM 688 N N . ASP A 1 84 ? 12.135 1.951 -1.293 1.00 90.62 84 ASP A N 1
ATOM 689 C CA . ASP A 1 84 ? 12.800 1.543 -0.063 1.00 90.62 84 ASP A CA 1
ATOM 690 C C . ASP A 1 84 ? 11.837 1.578 1.128 1.00 90.62 84 ASP A C 1
ATOM 692 O O . ASP A 1 84 ? 10.698 2.032 1.029 1.00 90.62 84 ASP A O 1
ATOM 696 N N . MET A 1 85 ? 12.298 1.058 2.265 1.00 89.06 85 MET A N 1
ATOM 697 C CA . MET A 1 85 ? 11.478 0.929 3.470 1.00 89.06 85 MET A CA 1
ATOM 698 C C . MET A 1 85 ? 10.985 2.276 4.011 1.00 89.06 85 MET A C 1
ATOM 700 O O . MET A 1 85 ? 9.890 2.333 4.568 1.00 89.06 85 MET A O 1
ATOM 704 N N . GLU A 1 86 ? 11.765 3.348 3.857 1.00 93.19 86 GLU A N 1
ATOM 705 C CA . GLU A 1 86 ? 11.385 4.679 4.336 1.00 93.19 86 GLU A CA 1
ATOM 706 C C . GLU A 1 86 ? 10.258 5.255 3.473 1.00 93.19 86 GLU A C 1
ATOM 708 O O . GLU A 1 86 ? 9.241 5.731 3.987 1.00 93.19 86 GLU A O 1
ATOM 713 N N . GLU A 1 87 ? 10.401 5.160 2.152 1.00 91.06 87 GLU A N 1
ATOM 714 C CA . GLU A 1 87 ? 9.387 5.610 1.209 1.00 91.06 87 GLU A CA 1
ATOM 715 C C . GLU A 1 87 ? 8.092 4.795 1.333 1.00 91.06 87 GLU A C 1
ATOM 717 O O . GLU A 1 87 ? 7.005 5.382 1.373 1.00 91.06 87 GLU A O 1
ATOM 722 N N . ILE A 1 88 ? 8.213 3.470 1.480 1.00 90.00 88 ILE A N 1
ATOM 723 C CA . ILE A 1 88 ? 7.084 2.564 1.722 1.00 90.00 88 ILE A CA 1
ATOM 724 C C . ILE A 1 88 ? 6.339 2.961 2.994 1.00 90.00 88 ILE A C 1
ATOM 726 O O . ILE A 1 88 ? 5.115 3.115 2.967 1.00 90.00 88 ILE A O 1
ATOM 730 N N . GLN A 1 89 ? 7.056 3.188 4.098 1.00 90.44 89 GLN A N 1
ATOM 731 C CA . GLN A 1 89 ? 6.432 3.608 5.351 1.00 90.44 89 GLN A CA 1
ATOM 732 C C . GLN A 1 89 ? 5.690 4.938 5.178 1.00 90.44 89 GLN A C 1
ATOM 734 O O . GLN A 1 89 ? 4.517 5.049 5.536 1.00 90.44 89 GLN A O 1
ATOM 739 N N . ARG A 1 90 ? 6.330 5.927 4.546 1.00 93.12 90 ARG A N 1
ATOM 740 C CA . ARG A 1 90 ? 5.737 7.248 4.299 1.00 93.12 90 ARG A CA 1
ATOM 741 C C . ARG A 1 90 ? 4.455 7.167 3.468 1.00 93.12 90 ARG A C 1
ATOM 743 O O . ARG A 1 90 ? 3.494 7.893 3.742 1.00 93.12 90 ARG A O 1
ATOM 750 N N . TYR A 1 91 ? 4.430 6.336 2.427 1.00 93.38 91 TYR A N 1
ATOM 751 C CA . TYR A 1 91 ? 3.237 6.170 1.597 1.00 93.38 91 TYR A CA 1
ATOM 752 C C . TYR A 1 91 ? 2.139 5.395 2.316 1.00 93.38 91 TYR A C 1
ATOM 754 O O . TYR A 1 91 ? 0.985 5.823 2.249 1.00 93.38 91 TYR A O 1
ATOM 762 N N . ASN A 1 92 ? 2.481 4.353 3.072 1.00 90.38 92 ASN A N 1
ATOM 763 C CA . ASN A 1 92 ? 1.517 3.635 3.901 1.00 90.38 92 ASN A CA 1
ATOM 764 C C . ASN A 1 92 ? 0.873 4.560 4.940 1.00 90.38 92 ASN A C 1
ATOM 766 O O . ASN A 1 92 ? -0.3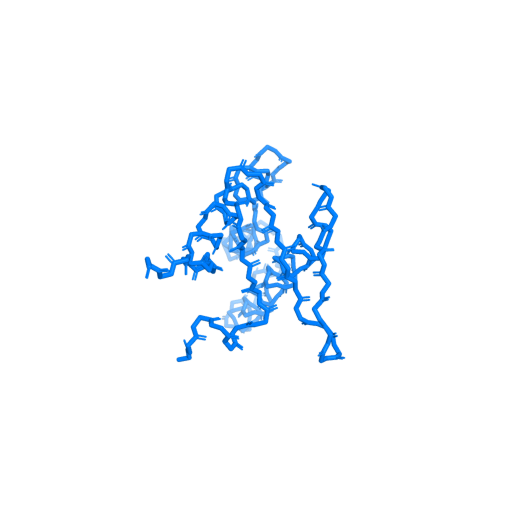53 4.622 5.011 1.00 90.38 92 ASN A O 1
ATOM 770 N N . ASP A 1 93 ? 1.656 5.376 5.649 1.00 90.94 93 ASP A N 1
ATOM 771 C CA . ASP A 1 93 ? 1.137 6.354 6.617 1.00 90.94 93 ASP A CA 1
ATOM 772 C C . ASP A 1 93 ? 0.191 7.368 5.957 1.00 90.94 93 ASP A C 1
ATOM 774 O O . ASP A 1 93 ? -0.859 7.733 6.501 1.00 90.94 93 ASP A O 1
ATOM 778 N N . LYS A 1 94 ? 0.529 7.812 4.741 1.00 93.56 94 LYS A N 1
ATOM 779 C CA . LYS A 1 94 ? -0.317 8.718 3.957 1.00 93.56 94 LYS A CA 1
ATOM 780 C C . LYS A 1 94 ? -1.631 8.051 3.545 1.00 93.56 94 LYS A C 1
ATOM 782 O O . LYS A 1 94 ? -2.683 8.684 3.663 1.00 93.56 94 LYS A O 1
ATOM 787 N N . ILE A 1 95 ? -1.583 6.805 3.071 1.00 93.31 95 ILE A N 1
ATOM 788 C CA . ILE A 1 95 ? -2.769 6.016 2.706 1.00 93.31 95 ILE A CA 1
ATOM 789 C C . ILE A 1 95 ? -3.658 5.849 3.935 1.00 93.31 95 ILE A C 1
ATOM 791 O O . ILE A 1 95 ? -4.828 6.222 3.889 1.00 93.31 95 ILE A O 1
ATOM 795 N N . MET A 1 96 ? -3.084 5.392 5.047 1.00 90.25 96 MET A N 1
ATOM 796 C CA . MET A 1 96 ? -3.757 5.214 6.330 1.00 90.25 96 MET A CA 1
ATOM 797 C C . MET A 1 96 ? -4.497 6.479 6.760 1.00 90.25 96 MET A C 1
ATOM 799 O O . MET A 1 96 ? -5.716 6.470 6.933 1.00 90.25 96 MET A O 1
ATOM 803 N N . LYS A 1 97 ? -3.789 7.606 6.843 1.00 90.75 97 LYS A N 1
ATOM 804 C CA . LYS A 1 97 ? -4.369 8.888 7.257 1.00 90.75 97 LYS A CA 1
ATOM 805 C C . LYS A 1 97 ? -5.513 9.346 6.355 1.00 90.75 97 LYS A C 1
ATOM 807 O O . LYS A 1 97 ? -6.452 9.971 6.846 1.00 90.75 97 LYS A O 1
ATOM 812 N N . ASN A 1 98 ? -5.427 9.089 5.052 1.00 93.25 98 ASN A N 1
ATOM 813 C CA . ASN A 1 98 ? -6.470 9.472 4.106 1.00 93.25 98 ASN A CA 1
ATOM 814 C C . ASN A 1 98 ? -7.679 8.540 4.208 1.00 93.25 98 ASN A C 1
ATOM 816 O O . ASN A 1 98 ? -8.798 9.022 4.333 1.00 93.25 98 ASN A O 1
ATOM 820 N N . VAL A 1 99 ? -7.457 7.225 4.235 1.00 91.75 99 VAL A N 1
ATOM 821 C CA . VAL A 1 99 ? -8.527 6.227 4.333 1.00 91.75 99 VAL A CA 1
ATOM 822 C C . VAL A 1 99 ? -9.319 6.409 5.625 1.00 91.75 99 VAL A C 1
ATOM 824 O O . VAL A 1 99 ? -10.540 6.503 5.565 1.00 91.75 99 VAL A O 1
ATOM 827 N N . LEU A 1 100 ? -8.652 6.532 6.781 1.00 90.50 100 LEU A N 1
ATOM 828 C CA . LEU A 1 100 ? -9.330 6.636 8.082 1.00 90.50 100 LEU A CA 1
ATOM 829 C C . LEU A 1 100 ? -10.262 7.846 8.192 1.00 90.50 100 LEU A C 1
ATOM 831 O O . LEU A 1 100 ? -11.300 7.752 8.843 1.00 90.50 100 LEU A O 1
ATOM 835 N N . LYS A 1 101 ? -9.924 8.966 7.543 1.00 89.38 101 LYS A N 1
ATOM 836 C CA . LYS A 1 101 ? -10.789 10.155 7.496 1.00 89.38 101 LYS A CA 1
ATOM 837 C C . LYS A 1 101 ? -12.077 9.909 6.717 1.00 89.38 101 LYS A C 1
ATOM 839 O O . LYS A 1 101 ? -13.111 10.447 7.090 1.00 89.38 101 LYS A O 1
ATOM 844 N N . GLU A 1 102 ? -12.014 9.090 5.673 1.00 89.88 102 GLU A N 1
ATOM 845 C CA . GLU A 1 102 ? -13.152 8.785 4.802 1.00 89.88 102 GLU A CA 1
ATOM 846 C C . GLU A 1 102 ? -14.062 7.687 5.363 1.00 89.88 102 GLU A C 1
ATOM 848 O O . GLU A 1 102 ? -15.191 7.520 4.901 1.00 89.88 102 GLU A O 1
ATOM 853 N N . VAL A 1 103 ? -13.578 6.905 6.331 1.00 90.50 103 VAL A N 1
ATOM 854 C CA . VAL A 1 103 ? -14.334 5.802 6.947 1.00 90.50 103 VAL A CA 1
ATOM 855 C C . VAL A 1 103 ? -14.660 6.036 8.418 1.00 90.50 103 VAL A C 1
ATOM 857 O O . VAL A 1 103 ? -15.091 5.108 9.106 1.00 90.50 103 VAL A O 1
ATOM 860 N N . ILE A 1 104 ? -14.439 7.249 8.930 1.00 91.19 104 ILE A N 1
ATOM 861 C CA . ILE A 1 104 ? -14.800 7.569 10.306 1.00 91.19 104 ILE A CA 1
ATOM 862 C C . ILE A 1 104 ? -16.323 7.517 10.469 1.00 91.19 104 ILE A C 1
ATOM 864 O O . ILE A 1 104 ? -17.072 8.174 9.748 1.00 91.19 104 ILE A O 1
ATOM 868 N N . LEU A 1 105 ? -16.786 6.744 11.446 1.00 87.56 105 LEU A N 1
ATOM 869 C CA . LEU A 1 105 ? -18.156 6.815 11.926 1.00 87.56 105 LEU A CA 1
ATOM 870 C C . LEU A 1 105 ? -18.256 8.062 12.802 1.00 87.56 105 LEU A C 1
ATOM 872 O O . LEU A 1 105 ? -17.947 8.030 13.996 1.00 87.56 105 LEU A O 1
ATOM 876 N N . SER A 1 106 ? -18.631 9.191 12.202 1.00 71.25 106 SER A N 1
ATOM 877 C CA . SER A 1 106 ? -19.064 10.349 12.975 1.00 71.25 106 SER A CA 1
ATOM 878 C C . SER A 1 106 ? -20.228 9.906 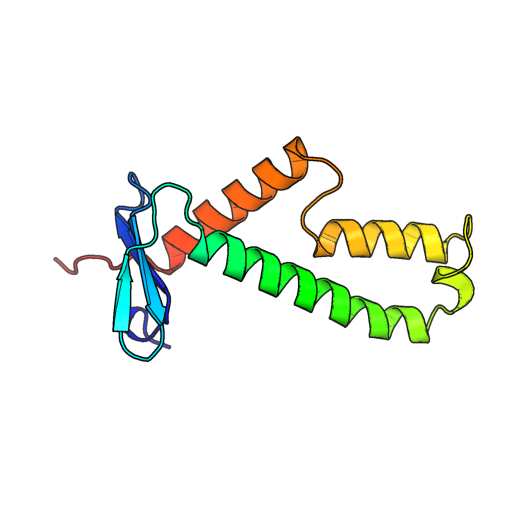13.853 1.00 71.25 106 SER A C 1
ATOM 880 O O . SER A 1 106 ? -21.231 9.408 13.344 1.00 71.25 106 SER A O 1
ATOM 882 N N . ARG A 1 107 ? -20.105 10.086 15.171 1.00 57.25 107 ARG A N 1
ATOM 883 C CA . ARG A 1 107 ? -21.306 10.165 15.999 1.00 57.25 107 ARG A CA 1
ATOM 884 C C . ARG A 1 107 ? -22.062 11.375 15.466 1.00 57.25 107 ARG A C 1
ATOM 886 O O . ARG A 1 107 ? -21.563 12.491 15.608 1.00 57.25 107 ARG A O 1
ATOM 893 N N . GLU A 1 108 ? -23.178 11.158 14.776 1.00 51.84 108 GLU A N 1
ATOM 894 C CA . GLU A 1 108 ? -24.149 12.241 14.664 1.00 51.84 108 GLU A CA 1
ATOM 895 C C . GLU A 1 108 ? -24.464 12.702 16.101 1.00 51.84 108 GLU A C 1
ATOM 897 O O . GLU A 1 108 ? -24.513 11.849 16.999 1.00 51.84 108 GLU A O 1
ATOM 902 N N . PRO A 1 109 ? -24.512 14.022 16.349 1.00 42.75 109 PRO A N 1
ATOM 903 C CA . PRO A 1 109 ? -24.811 14.563 17.670 1.00 42.75 109 PRO A CA 1
ATOM 904 C C . PRO A 1 109 ? -26.140 14.050 18.232 1.00 42.75 109 PRO A C 1
ATOM 906 O O . PRO A 1 109 ? -27.075 13.808 17.436 1.00 42.75 109 PRO A O 1
#

pLDDT: mean 90.4, std 8.33, range [42.75, 96.94]

Organism: NCBI:txid1070528

Foldseek 3Di:
DDLVPDQKAAADLVQLFIWGQDPNDIDTADSVNVVVVVVLQVQLVVQLVVCVVVCVVVVCLVPPPDPNVVVNVVSNQVSRQHDDPVSNVVRVVVVSSVVNVSNYPPPPD

Radius of gyration: 17.77 Å; chains: 1; bounding box: 44×28×44 Å